Protein AF-A0A533Y7J3-F1 (afdb_monomer_lite)

Structure (mmCIF, N/CA/C/O backbone):
data_AF-A0A533Y7J3-F1
#
_entry.id   AF-A0A533Y7J3-F1
#
loop_
_atom_site.group_PDB
_atom_site.id
_atom_site.type_symbol
_atom_site.label_atom_id
_atom_site.label_alt_id
_atom_site.label_comp_id
_atom_site.label_asym_id
_atom_site.label_entity_id
_atom_site.label_seq_id
_atom_site.pdbx_PDB_ins_code
_atom_site.Cartn_x
_atom_site.Cartn_y
_atom_site.Cartn_z
_atom_site.occupancy
_atom_site.B_iso_or_equiv
_atom_site.auth_seq_id
_atom_site.auth_comp_id
_atom_site.auth_asym_id
_atom_site.auth_atom_id
_atom_site.pdbx_PDB_model_num
ATOM 1 N N . MET A 1 1 ? 2.892 -5.737 24.649 1.00 42.00 1 MET A N 1
ATOM 2 C C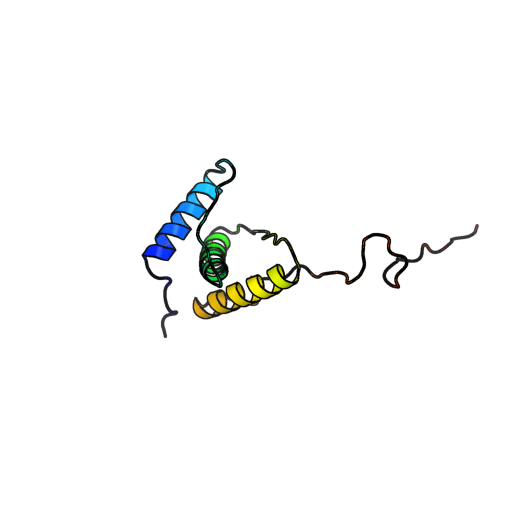A . MET A 1 1 ? 3.377 -4.385 24.286 1.00 42.00 1 MET A CA 1
ATOM 3 C C . MET A 1 1 ? 2.294 -3.701 23.466 1.00 42.00 1 MET A C 1
ATOM 5 O O . MET A 1 1 ? 1.602 -4.426 22.759 1.00 42.00 1 MET A O 1
ATOM 9 N N . PRO A 1 2 ? 2.121 -2.371 23.541 1.00 54.47 2 PRO A N 1
ATOM 10 C CA . PRO A 1 2 ? 1.387 -1.652 22.501 1.00 54.47 2 PRO A CA 1
ATOM 11 C C . PRO A 1 2 ? 2.139 -1.791 21.168 1.00 54.47 2 PRO A C 1
ATOM 13 O O . PRO A 1 2 ? 3.372 -1.824 21.167 1.00 54.47 2 PRO A O 1
ATOM 16 N N . ALA A 1 3 ? 1.420 -1.876 20.049 1.00 57.59 3 ALA A N 1
ATOM 17 C CA . ALA A 1 3 ? 2.054 -1.803 18.735 1.00 57.59 3 ALA A CA 1
ATOM 18 C C . ALA A 1 3 ? 2.671 -0.400 18.531 1.00 57.59 3 ALA A C 1
ATOM 20 O O . ALA A 1 3 ? 2.081 0.588 18.985 1.00 57.59 3 ALA A O 1
ATOM 21 N N . PRO A 1 4 ? 3.846 -0.276 17.887 1.00 61.59 4 PRO A N 1
ATOM 22 C CA . PRO A 1 4 ? 4.445 1.017 17.578 1.00 61.59 4 PRO A CA 1
ATOM 23 C C . PRO A 1 4 ? 3.532 1.821 16.645 1.00 61.59 4 PRO A C 1
ATOM 25 O O . PRO A 1 4 ? 3.390 1.525 15.459 1.00 61.59 4 PRO A O 1
ATOM 28 N N . ALA A 1 5 ? 2.906 2.858 17.202 1.00 67.31 5 ALA A N 1
ATOM 29 C CA . ALA A 1 5 ? 2.014 3.732 16.461 1.00 67.31 5 ALA A CA 1
ATOM 30 C C . ALA A 1 5 ? 2.760 4.485 15.348 1.00 67.31 5 ALA A C 1
ATOM 32 O O . ALA A 1 5 ? 3.881 4.968 15.530 1.00 67.31 5 ALA A O 1
ATOM 33 N N . ILE A 1 6 ? 2.092 4.634 14.203 1.00 71.56 6 ILE A N 1
ATOM 34 C CA . ILE A 1 6 ? 2.534 5.481 13.092 1.00 71.56 6 ILE A CA 1
ATOM 35 C C . ILE A 1 6 ? 2.772 6.911 13.624 1.00 71.56 6 I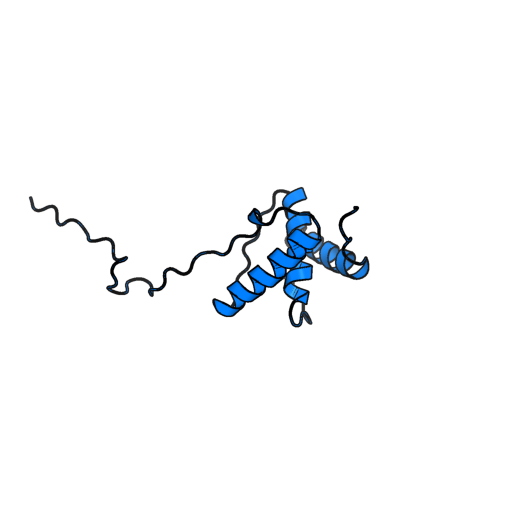LE A C 1
ATOM 37 O O . ILE A 1 6 ? 1.866 7.464 14.255 1.00 71.56 6 ILE A O 1
ATOM 41 N N . PRO A 1 7 ? 3.941 7.543 13.383 1.00 78.38 7 PRO A N 1
ATOM 42 C CA . PRO A 1 7 ? 4.205 8.896 13.869 1.00 78.38 7 PRO A CA 1
ATOM 43 C C . PRO A 1 7 ? 3.141 9.889 13.387 1.00 78.38 7 PRO A C 1
ATOM 45 O O . PRO A 1 7 ? 2.706 9.818 12.238 1.00 78.38 7 PRO A O 1
ATOM 48 N N . ALA A 1 8 ? 2.744 10.840 14.238 1.00 77.88 8 ALA A N 1
ATOM 49 C CA . ALA A 1 8 ? 1.563 11.685 14.012 1.00 77.88 8 ALA A CA 1
ATOM 50 C C . ALA A 1 8 ? 1.534 12.389 12.637 1.00 77.88 8 ALA A C 1
ATOM 52 O O . ALA A 1 8 ? 0.483 12.452 12.002 1.00 77.88 8 ALA A O 1
ATOM 53 N N . VAL A 1 9 ? 2.693 12.837 12.135 1.00 81.62 9 VAL A N 1
ATOM 54 C CA . VAL A 1 9 ? 2.844 13.430 10.792 1.00 81.62 9 VAL A CA 1
ATOM 55 C C . VAL A 1 9 ? 2.417 12.479 9.663 1.00 81.62 9 VAL A C 1
ATOM 57 O O . VAL A 1 9 ? 1.719 12.892 8.740 1.00 81.62 9 VAL A O 1
ATOM 60 N N . TRP A 1 10 ? 2.756 11.191 9.760 1.00 82.88 10 TRP A N 1
ATOM 61 C CA . TRP A 1 10 ? 2.346 10.174 8.791 1.00 82.88 10 TRP A CA 1
ATOM 62 C C . TRP A 1 10 ? 0.859 9.837 8.924 1.00 82.88 10 TRP A C 1
ATOM 64 O O . TRP A 1 10 ? 0.192 9.662 7.908 1.00 82.88 10 TRP A O 1
ATOM 74 N N . SER A 1 11 ? 0.304 9.825 10.144 1.00 83.25 11 SER A N 1
ATOM 75 C CA . SER A 1 11 ? -1.146 9.654 10.312 1.00 83.25 11 SER A CA 1
ATOM 76 C C . SER A 1 11 ? -1.936 10.819 9.706 1.00 83.25 11 SER A C 1
ATOM 78 O O . SER A 1 11 ? -3.013 10.578 9.172 1.00 83.25 11 SER A O 1
ATOM 80 N N . ALA A 1 12 ? -1.419 12.052 9.743 1.00 86.56 12 ALA A N 1
ATOM 81 C CA . ALA A 1 12 ? -2.062 13.201 9.102 1.00 86.56 12 ALA A CA 1
ATOM 82 C C . ALA A 1 12 ? -2.065 13.085 7.565 1.00 86.56 12 ALA A C 1
ATOM 84 O O . ALA A 1 12 ? -3.093 13.326 6.937 1.00 86.56 12 ALA A O 1
ATOM 85 N N . VAL A 1 13 ? -0.951 12.645 6.961 1.00 86.88 13 VAL A N 1
ATOM 86 C CA . VAL A 1 13 ? -0.873 12.358 5.512 1.00 86.88 13 VAL A CA 1
ATOM 87 C C . VAL A 1 13 ? -1.876 11.273 5.104 1.00 86.88 13 VAL A C 1
ATOM 89 O O . VAL A 1 13 ? -2.535 11.400 4.074 1.00 86.88 13 VAL A O 1
ATOM 92 N N . VAL A 1 14 ? -2.027 10.227 5.920 1.00 88.44 14 VAL A N 1
ATOM 93 C CA . VAL A 1 14 ? -2.972 9.130 5.659 1.00 88.44 14 VAL A CA 1
ATOM 94 C C . VAL A 1 14 ? -4.426 9.588 5.805 1.00 88.44 14 VAL A C 1
ATOM 96 O O . VAL A 1 14 ? -5.235 9.223 4.958 1.00 88.44 14 VAL A O 1
ATOM 99 N N . SER A 1 15 ? -4.764 10.427 6.793 1.00 88.25 15 SER A N 1
ATOM 100 C CA . SER A 1 15 ? -6.107 11.025 6.894 1.00 88.25 15 SER A CA 1
ATOM 101 C C . SER A 1 15 ? -6.466 11.839 5.650 1.00 88.25 15 SER A C 1
ATOM 103 O O . SER A 1 15 ? -7.489 11.572 5.034 1.00 88.25 15 SER A O 1
ATOM 105 N N . LEU A 1 16 ? -5.586 12.743 5.204 1.00 87.44 16 LEU A N 1
ATOM 106 C CA . LEU A 1 16 ? -5.824 13.550 3.998 1.00 87.44 16 LEU A CA 1
ATOM 107 C C . LEU A 1 16 ? -6.027 12.693 2.735 1.00 87.44 16 LEU A C 1
ATOM 109 O O . LEU A 1 16 ? -6.795 13.068 1.849 1.00 87.44 16 LEU A O 1
ATOM 113 N N . LEU A 1 17 ? -5.350 11.543 2.647 1.00 87.56 17 LEU A N 1
ATOM 114 C CA . LEU A 1 17 ? -5.524 10.594 1.549 1.00 87.56 17 LEU A CA 1
ATOM 115 C C . LEU A 1 17 ? -6.848 9.817 1.657 1.00 87.56 17 LEU A C 1
ATOM 117 O O . LEU A 1 17 ? -7.506 9.619 0.639 1.00 87.56 17 LEU A O 1
ATOM 121 N N . LEU A 1 18 ? -7.261 9.417 2.866 1.00 87.62 18 LEU A N 1
ATOM 122 C CA . LEU A 1 18 ? -8.565 8.790 3.121 1.00 87.62 18 LEU A CA 1
ATOM 123 C C . LEU A 1 18 ? -9.715 9.729 2.750 1.00 87.62 18 LEU A C 1
ATOM 125 O O . LEU A 1 18 ? -10.601 9.327 2.004 1.00 87.62 18 LEU A O 1
ATOM 129 N N . ASP A 1 19 ? -9.674 10.976 3.218 1.00 87.88 19 ASP A N 1
ATOM 130 C CA . ASP A 1 19 ? -10.733 11.960 2.984 1.00 87.88 19 ASP A CA 1
ATOM 131 C C . ASP A 1 19 ? -10.888 12.252 1.476 1.00 87.88 19 ASP A C 1
ATOM 133 O O . ASP A 1 19 ? -12.000 12.300 0.951 1.00 87.88 19 ASP A O 1
ATOM 137 N N . ALA A 1 20 ? -9.774 12.336 0.736 1.00 85.94 20 ALA A N 1
ATOM 138 C CA . ALA A 1 20 ? -9.785 12.500 -0.719 1.00 85.94 20 ALA A CA 1
ATOM 139 C C . ALA A 1 20 ? -10.368 11.288 -1.483 1.00 85.94 20 ALA A C 1
ATOM 141 O O . ALA A 1 20 ? -10.965 11.470 -2.551 1.00 85.94 20 ALA A O 1
ATOM 142 N N . ILE A 1 21 ? -10.210 10.070 -0.944 1.00 83.88 21 ILE A N 1
ATOM 143 C CA . ILE A 1 21 ? -10.788 8.827 -1.483 1.00 83.88 21 ILE A CA 1
ATOM 144 C C . ILE A 1 21 ? -12.294 8.750 -1.175 1.00 83.88 21 ILE A C 1
ATOM 146 O O . ILE A 1 21 ? -13.085 8.498 -2.086 1.00 83.88 21 ILE A O 1
ATOM 150 N N . GLU A 1 22 ? -12.697 9.008 0.072 1.00 81.62 22 GLU A N 1
ATOM 151 C CA . GLU A 1 22 ? -14.092 8.947 0.541 1.00 81.62 22 GLU A CA 1
ATOM 152 C C . GLU A 1 22 ? -14.974 10.014 -0.127 1.00 81.62 22 GLU A C 1
ATOM 154 O O . GLU A 1 22 ? -16.082 9.713 -0.576 1.00 81.62 22 GLU A O 1
ATOM 159 N N . GLU A 1 23 ? -14.460 11.237 -0.312 1.00 84.25 23 GLU A N 1
ATOM 160 C CA . GLU A 1 23 ? -15.125 12.286 -1.102 1.00 84.25 23 GLU A CA 1
ATOM 161 C C . GLU A 1 23 ? -15.189 11.976 -2.614 1.00 84.25 23 GLU A C 1
ATOM 163 O O . GLU A 1 23 ? -15.785 12.739 -3.379 1.00 84.25 23 GLU A O 1
ATOM 168 N N . ARG A 1 24 ? -14.561 10.883 -3.077 1.00 71.44 24 ARG A N 1
ATOM 169 C CA . ARG A 1 24 ? -14.427 10.501 -4.496 1.00 71.44 24 ARG A CA 1
ATOM 170 C C . ARG A 1 24 ? -13.934 11.652 -5.379 1.00 71.44 24 ARG A C 1
ATOM 172 O O . ARG A 1 24 ? -14.399 11.832 -6.510 1.00 71.44 24 ARG A O 1
ATOM 179 N N . ARG A 1 25 ? -12.987 12.450 -4.869 1.00 63.81 25 ARG A N 1
ATOM 180 C CA . ARG A 1 25 ? -12.377 13.530 -5.654 1.00 63.81 25 ARG A CA 1
ATOM 181 C C . ARG A 1 25 ? -11.616 12.955 -6.852 1.00 63.81 25 ARG A C 1
ATOM 183 O O . ARG A 1 25 ? -11.311 11.766 -6.935 1.00 63.81 25 ARG A O 1
ATOM 190 N N . ARG A 1 26 ? -11.303 13.833 -7.811 1.00 70.38 26 ARG A N 1
ATOM 191 C CA . ARG A 1 26 ? -10.455 13.501 -8.968 1.00 70.38 26 ARG A CA 1
ATOM 192 C C . ARG A 1 26 ? -9.125 12.887 -8.505 1.00 70.38 26 ARG A C 1
ATOM 194 O O . ARG A 1 26 ? -8.663 13.179 -7.404 1.00 70.38 26 ARG A O 1
ATOM 201 N N . SER A 1 27 ? -8.515 12.093 -9.388 1.00 78.00 27 SER A N 1
ATOM 202 C CA . SER A 1 27 ? -7.208 11.431 -9.232 1.00 78.00 27 SER A CA 1
ATOM 203 C C . SER A 1 27 ? -6.240 12.195 -8.318 1.00 78.00 27 SER A C 1
ATOM 205 O O . SER A 1 27 ? -5.643 13.194 -8.726 1.00 78.00 27 SER A O 1
ATOM 207 N N . THR A 1 28 ? -6.106 11.727 -7.078 1.00 85.25 28 THR A N 1
ATOM 208 C CA . THR A 1 28 ? -5.257 12.354 -6.059 1.00 85.25 28 THR A CA 1
ATOM 209 C C . THR A 1 28 ? -3.833 11.822 -6.182 1.00 85.25 28 THR A C 1
ATOM 211 O O . THR A 1 28 ? -3.622 10.612 -6.218 1.00 85.25 28 THR A O 1
ATOM 214 N N . ALA A 1 29 ? -2.854 12.725 -6.265 1.00 86.31 29 ALA A N 1
ATOM 215 C CA . ALA A 1 29 ? -1.446 12.387 -6.447 1.00 86.31 29 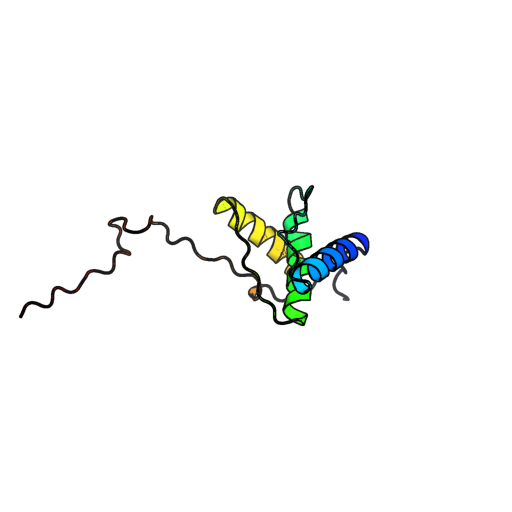ALA A CA 1
ATOM 216 C C . ALA A 1 29 ? -0.645 12.690 -5.174 1.00 86.31 29 ALA A C 1
ATOM 218 O O . ALA A 1 29 ? -0.564 13.840 -4.746 1.00 86.31 29 ALA A O 1
ATOM 219 N N . LEU A 1 30 ? -0.018 11.661 -4.598 1.00 88.19 30 LEU A N 1
ATOM 220 C CA . LEU A 1 30 ? 0.909 11.789 -3.474 1.00 88.19 30 LEU A CA 1
ATOM 221 C C . LEU A 1 30 ? 2.346 11.623 -3.985 1.00 88.19 30 LEU A C 1
ATOM 223 O O . LEU A 1 30 ? 2.728 10.557 -4.465 1.00 88.19 30 LEU A O 1
ATOM 227 N N . VAL A 1 31 ? 3.133 12.696 -3.907 1.00 89.81 31 VAL A N 1
ATOM 228 C CA . VAL A 1 31 ? 4.498 12.781 -4.457 1.00 89.81 31 VAL A CA 1
ATOM 229 C C . VAL A 1 31 ? 5.561 12.784 -3.352 1.00 89.81 31 VAL A C 1
ATOM 231 O O . VAL A 1 31 ? 5.263 13.042 -2.190 1.00 89.81 31 VAL A O 1
ATOM 234 N N . GLY A 1 32 ? 6.814 12.481 -3.707 1.00 89.19 32 GLY A N 1
ATOM 235 C CA . GLY A 1 32 ? 7.949 12.480 -2.769 1.00 89.19 32 GLY A CA 1
ATOM 236 C C . GLY A 1 32 ? 8.158 11.186 -1.962 1.00 89.19 32 GLY A C 1
ATOM 237 O O . GLY A 1 32 ? 9.044 11.142 -1.112 1.00 89.19 32 GLY A O 1
ATOM 238 N N . LEU A 1 33 ? 7.398 10.114 -2.222 1.00 89.88 33 LEU A N 1
ATOM 239 C CA . LEU A 1 33 ? 7.529 8.833 -1.506 1.00 89.88 33 LEU A CA 1
ATOM 240 C C . LEU A 1 33 ? 8.683 7.954 -2.035 1.00 89.88 33 LEU A C 1
ATOM 242 O O . LEU A 1 33 ? 8.496 7.004 -2.808 1.00 89.88 33 LEU A O 1
ATOM 246 N N . PHE A 1 34 ? 9.898 8.245 -1.574 1.00 88.75 34 PHE A N 1
ATOM 247 C CA . PHE A 1 34 ? 11.101 7.468 -1.886 1.00 88.75 34 PHE A CA 1
ATOM 248 C C . PHE A 1 34 ? 11.244 6.204 -1.022 1.00 88.75 34 PHE A C 1
ATOM 250 O O . PHE A 1 34 ? 10.837 6.168 0.138 1.00 88.75 34 PHE A O 1
ATOM 257 N N . GLY A 1 35 ? 11.814 5.143 -1.610 1.00 89.94 35 GLY A N 1
ATOM 258 C CA . GLY A 1 35 ? 12.011 3.848 -0.944 1.00 89.94 35 GLY A CA 1
ATOM 259 C C . GLY A 1 35 ? 10.742 3.292 -0.281 1.00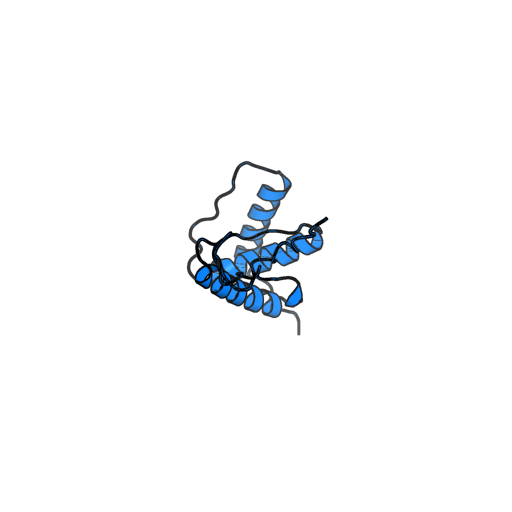 89.94 35 GLY A C 1
ATOM 260 O O . GLY A 1 35 ? 9.628 3.469 -0.793 1.00 89.94 35 GLY A O 1
ATOM 261 N N . SER A 1 36 ? 10.935 2.670 0.881 1.00 91.56 36 SER A N 1
ATOM 262 C CA . SER A 1 36 ? 9.912 2.006 1.696 1.00 91.56 36 SER A CA 1
ATOM 263 C C . SER A 1 36 ? 8.875 2.945 2.331 1.00 91.56 36 SER A C 1
ATOM 265 O O . SER A 1 36 ? 7.901 2.472 2.911 1.00 91.56 36 SER A O 1
ATOM 267 N N . ALA A 1 37 ? 9.001 4.273 2.177 1.00 91.62 37 ALA A N 1
ATOM 268 C CA . ALA A 1 37 ? 7.966 5.220 2.611 1.00 91.62 37 ALA A CA 1
ATOM 269 C C . ALA A 1 37 ? 6.605 4.951 1.935 1.00 91.62 37 ALA A C 1
ATOM 271 O O . ALA A 1 37 ? 5.559 5.195 2.531 1.00 91.62 37 ALA A O 1
ATOM 272 N N . LYS A 1 38 ? 6.613 4.378 0.719 1.00 92.50 38 LYS A N 1
ATOM 273 C CA . LYS A 1 38 ? 5.398 3.880 0.051 1.00 92.50 38 LYS A CA 1
ATOM 274 C C . LYS A 1 38 ? 4.723 2.765 0.850 1.00 92.50 38 LYS A C 1
ATOM 276 O O . LYS A 1 38 ? 3.519 2.838 1.067 1.00 92.50 38 LYS A O 1
ATOM 281 N N . GLY A 1 39 ? 5.490 1.785 1.330 1.00 92.25 39 GLY A N 1
ATOM 282 C CA . GLY A 1 39 ? 4.960 0.691 2.144 1.00 92.25 39 GLY A CA 1
ATOM 283 C C . GLY A 1 39 ? 4.406 1.162 3.486 1.00 92.25 39 GLY A C 1
ATOM 284 O O . GLY A 1 39 ? 3.340 0.711 3.893 1.00 92.25 39 GLY A O 1
ATOM 285 N N . LEU A 1 40 ? 5.067 2.130 4.133 1.00 91.12 40 LEU A N 1
ATOM 286 C CA . LEU A 1 40 ? 4.588 2.730 5.383 1.00 91.12 40 LEU A CA 1
ATOM 287 C C . LEU A 1 40 ? 3.221 3.408 5.204 1.00 91.12 40 LEU A C 1
ATOM 289 O O . LEU A 1 40 ? 2.307 3.159 5.991 1.00 91.12 40 LEU A O 1
ATOM 293 N N . VAL A 1 41 ? 3.079 4.238 4.162 1.00 91.75 41 VAL A N 1
ATOM 294 C CA . VAL A 1 41 ? 1.820 4.933 3.844 1.00 91.75 41 VAL A CA 1
ATOM 295 C C . VAL A 1 41 ? 0.728 3.944 3.440 1.00 91.75 41 VAL A C 1
ATOM 297 O O . VAL A 1 41 ? -0.389 4.058 3.935 1.00 91.75 41 VAL A O 1
ATOM 300 N N . LEU A 1 42 ? 1.031 2.958 2.590 1.00 91.81 42 LEU A N 1
ATOM 301 C CA . LEU A 1 42 ? 0.048 1.966 2.144 1.00 91.81 42 LEU A CA 1
ATOM 302 C C . LEU A 1 42 ? -0.397 1.026 3.270 1.00 91.81 42 LEU A C 1
ATOM 304 O O . LEU A 1 42 ? -1.585 0.753 3.365 1.00 91.81 42 LEU A O 1
ATOM 308 N N . SER A 1 43 ? 0.501 0.596 4.160 1.00 91.44 43 SER A N 1
ATOM 309 C CA . SER A 1 43 ? 0.147 -0.173 5.363 1.00 91.44 43 SER A CA 1
ATOM 310 C C . SER A 1 43 ? -0.789 0.617 6.280 1.00 91.44 43 SER A C 1
ATOM 312 O O . SER A 1 43 ? -1.825 0.117 6.713 1.00 91.44 43 SER A O 1
ATOM 314 N N . ALA A 1 44 ? -0.453 1.885 6.534 1.00 90.19 44 ALA A N 1
ATOM 315 C CA . ALA A 1 44 ? -1.271 2.766 7.357 1.00 90.19 44 ALA A CA 1
ATOM 316 C C . ALA A 1 44 ? -2.640 3.065 6.718 1.00 90.19 44 ALA A C 1
ATOM 318 O O . ALA A 1 44 ? -3.636 3.194 7.427 1.00 90.19 44 ALA A O 1
ATOM 319 N N . LEU A 1 45 ? -2.700 3.160 5.386 1.00 89.81 45 LEU A N 1
ATOM 320 C CA . LEU A 1 45 ? -3.938 3.310 4.625 1.00 89.81 45 LEU A CA 1
ATOM 321 C C . LEU A 1 45 ? -4.780 2.022 4.658 1.00 89.81 45 LEU A C 1
ATOM 323 O O . LEU A 1 45 ? -5.986 2.102 4.870 1.00 89.81 45 LEU A O 1
ATOM 327 N N . ALA A 1 46 ? -4.154 0.851 4.498 1.00 88.81 46 ALA A N 1
ATOM 328 C CA . ALA A 1 46 ? -4.817 -0.451 4.472 1.00 88.81 46 ALA A CA 1
ATOM 329 C C . ALA A 1 46 ? -5.596 -0.722 5.765 1.00 88.81 46 ALA A C 1
ATOM 331 O O . ALA A 1 46 ? -6.802 -0.945 5.695 1.00 88.81 46 ALA A O 1
ATOM 332 N N . GLY A 1 47 ? -4.968 -0.581 6.939 1.00 85.75 47 GLY A N 1
ATOM 333 C CA . GLY A 1 47 ? -5.662 -0.752 8.224 1.00 85.75 47 GLY A CA 1
ATOM 334 C C . GLY A 1 47 ? -6.869 0.187 8.386 1.00 85.75 47 GLY A C 1
ATOM 335 O O . GLY A 1 47 ? -7.954 -0.237 8.778 1.00 85.75 47 GLY A O 1
ATOM 336 N N . ARG A 1 48 ? -6.726 1.456 7.976 1.00 86.44 48 ARG A N 1
ATOM 337 C CA . ARG A 1 48 ? -7.803 2.465 8.027 1.00 86.44 48 ARG A CA 1
ATOM 338 C C . ARG A 1 48 ? -8.923 2.254 7.006 1.00 86.44 48 ARG A C 1
ATOM 340 O O . ARG A 1 48 ? -10.004 2.821 7.169 1.00 86.44 48 ARG A O 1
ATOM 347 N N . LEU A 1 49 ? -8.670 1.492 5.945 1.00 85.44 49 LEU A N 1
ATOM 348 C CA . LEU A 1 49 ? -9.676 1.089 4.965 1.00 85.44 49 LEU A CA 1
ATOM 349 C C . LEU A 1 49 ? -10.315 -0.257 5.335 1.00 85.44 49 LEU A C 1
ATOM 351 O O . LEU A 1 49 ? -11.507 -0.430 5.087 1.00 85.44 49 LEU A O 1
ATOM 355 N N . ALA A 1 50 ? -9.597 -1.145 6.029 1.00 83.44 50 ALA A N 1
ATOM 356 C CA . ALA A 1 50 ? -10.149 -2.349 6.646 1.00 83.44 50 ALA A CA 1
ATOM 357 C C . ALA A 1 50 ? -11.207 -2.001 7.713 1.00 83.44 50 ALA A C 1
ATOM 359 O O . ALA A 1 50 ? -12.315 -2.537 7.654 1.00 83.44 50 ALA A O 1
ATOM 360 N N . ASP A 1 51 ? -10.935 -1.007 8.576 1.00 83.25 51 ASP A N 1
ATOM 361 C CA . ASP A 1 51 ? -11.914 -0.395 9.501 1.00 83.25 51 ASP A CA 1
ATOM 362 C C . ASP A 1 51 ? -13.234 -0.007 8.791 1.00 83.25 51 ASP A C 1
ATOM 364 O O . ASP A 1 51 ? -14.327 -0.113 9.352 1.00 83.25 51 ASP A O 1
ATOM 368 N N . ARG A 1 52 ? -13.129 0.443 7.533 1.00 83.00 52 ARG A N 1
ATOM 369 C CA . ARG A 1 52 ? -14.230 0.935 6.686 1.00 83.00 52 ARG A CA 1
ATOM 370 C C . ARG A 1 52 ? -14.786 -0.124 5.718 1.00 83.00 52 ARG A C 1
ATOM 372 O O . ARG A 1 52 ? -15.744 0.161 5.006 1.00 83.00 52 ARG A O 1
ATOM 379 N N . LYS A 1 53 ? -14.226 -1.342 5.711 1.00 84.06 53 LYS A N 1
ATOM 380 C CA . LYS A 1 53 ? -14.527 -2.453 4.779 1.00 84.06 53 LYS A CA 1
ATOM 381 C C . LYS A 1 53 ? -14.285 -2.128 3.293 1.00 84.06 53 LYS A C 1
ATOM 383 O O . LYS A 1 53 ? -14.958 -2.672 2.419 1.00 84.06 53 LYS A O 1
ATOM 388 N N . THR A 1 54 ? -13.308 -1.272 3.007 1.00 85.06 54 THR A N 1
ATOM 389 C CA . THR A 1 54 ? -12.919 -0.863 1.650 1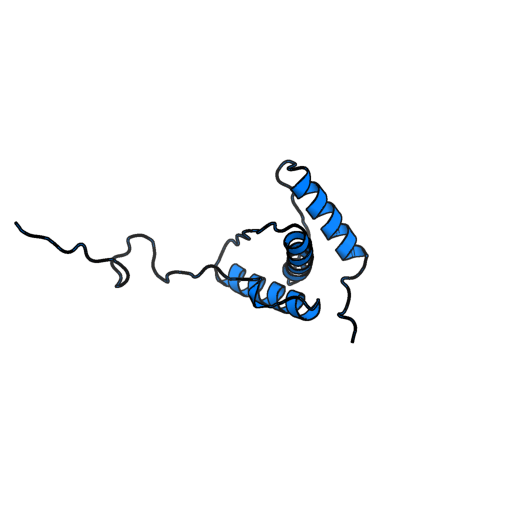.00 85.06 54 THR A CA 1
ATOM 390 C C . THR A 1 54 ? -11.661 -1.608 1.204 1.00 85.06 54 THR A C 1
ATOM 392 O O . THR A 1 54 ? -10.595 -1.441 1.790 1.00 85.06 54 THR A O 1
ATOM 395 N N . SER A 1 55 ? -11.757 -2.403 0.137 1.00 85.19 55 SER A N 1
ATOM 396 C CA . SER A 1 55 ? -10.596 -3.044 -0.502 1.00 85.19 55 SER A CA 1
ATOM 397 C C . SER A 1 55 ? -9.911 -2.105 -1.502 1.00 85.19 55 SER A C 1
ATOM 399 O O . SER A 1 55 ? -10.573 -1.295 -2.151 1.00 85.19 55 SER A O 1
ATOM 401 N N . VAL A 1 56 ? -8.593 -2.247 -1.677 1.00 87.44 56 VAL A N 1
ATOM 402 C CA . VAL A 1 56 ? -7.787 -1.462 -2.631 1.00 87.44 56 VAL A CA 1
ATOM 403 C C . VAL A 1 56 ? -6.974 -2.394 -3.522 1.00 87.44 56 VAL A C 1
ATOM 405 O O . VAL A 1 56 ? -6.349 -3.328 -3.031 1.00 87.44 56 VAL A O 1
ATOM 408 N N . LEU A 1 57 ? -6.936 -2.098 -4.823 1.00 90.56 57 LEU A N 1
ATOM 409 C CA . LEU A 1 57 ? -5.960 -2.663 -5.752 1.00 90.56 57 LEU A CA 1
ATOM 410 C C . LEU A 1 57 ? -4.808 -1.667 -5.927 1.00 90.56 57 LEU A C 1
ATOM 412 O O . LEU A 1 57 ? -5.033 -0.527 -6.335 1.00 90.56 57 LEU A O 1
ATOM 416 N N . VAL A 1 58 ? -3.582 -2.098 -5.638 1.00 91.56 58 VAL A N 1
ATOM 417 C CA . VAL A 1 58 ? -2.359 -1.329 -5.909 1.00 91.56 58 VAL A CA 1
ATOM 418 C C . VAL A 1 58 ? -1.727 -1.875 -7.185 1.00 91.56 58 VAL A C 1
ATOM 420 O O . VAL A 1 58 ? -1.509 -3.077 -7.295 1.00 91.56 58 VAL A O 1
ATOM 423 N N . VAL A 1 59 ? -1.436 -0.995 -8.145 1.00 92.00 59 VAL A N 1
ATOM 424 C CA . VAL A 1 59 ? -0.800 -1.351 -9.422 1.00 92.00 59 VAL A CA 1
ATOM 425 C C . VAL A 1 59 ? 0.607 -0.757 -9.466 1.00 92.00 59 VAL A C 1
ATOM 427 O O . VAL A 1 59 ? 0.796 0.427 -9.181 1.00 92.00 59 VAL A O 1
ATOM 430 N N . THR A 1 60 ? 1.589 -1.574 -9.835 1.00 91.50 60 THR A N 1
ATOM 431 C CA . THR A 1 60 ? 2.997 -1.197 -10.034 1.00 91.50 60 THR A CA 1
ATOM 432 C C . THR A 1 60 ? 3.398 -1.397 -11.502 1.00 91.50 60 THR A C 1
ATOM 434 O O . THR A 1 60 ? 2.708 -2.112 -12.226 1.00 91.50 60 THR A O 1
ATOM 437 N N . PRO A 1 61 ? 4.478 -0.753 -11.988 1.00 91.38 61 PRO A N 1
ATOM 438 C CA . PRO A 1 61 ? 4.860 -0.830 -13.401 1.00 91.38 61 PRO A CA 1
ATOM 439 C C . PRO A 1 61 ? 5.636 -2.102 -13.787 1.00 91.38 61 PRO A C 1
ATOM 441 O O . PRO A 1 61 ? 5.762 -2.370 -14.977 1.00 91.38 61 PRO A O 1
ATOM 444 N N . THR A 1 62 ? 6.173 -2.849 -12.815 1.00 89.94 62 THR A N 1
ATOM 445 C CA . THR A 1 62 ? 6.845 -4.147 -13.006 1.00 89.94 62 THR A CA 1
ATOM 446 C C . THR A 1 62 ? 6.574 -5.061 -11.808 1.00 89.94 62 THR A C 1
ATOM 448 O O . THR A 1 62 ? 6.143 -4.587 -10.745 1.00 89.94 62 THR A O 1
ATOM 451 N N . ASP A 1 63 ? 6.851 -6.353 -11.964 1.00 88.56 63 ASP A N 1
ATOM 452 C CA . ASP A 1 63 ? 6.612 -7.373 -10.941 1.00 88.56 63 ASP A CA 1
ATOM 453 C C . ASP A 1 63 ? 7.631 -7.295 -9.795 1.00 88.56 63 ASP A C 1
ATOM 455 O O . ASP A 1 63 ? 7.252 -7.400 -8.632 1.00 88.56 63 ASP A O 1
ATOM 459 N N . GLU A 1 64 ? 8.895 -6.944 -10.057 1.00 90.44 64 GLU A N 1
ATOM 460 C CA . GLU A 1 64 ? 9.887 -6.711 -8.991 1.00 90.44 64 GLU A CA 1
ATOM 461 C C . GLU A 1 64 ? 9.538 -5.460 -8.166 1.00 90.44 64 GLU A C 1
ATOM 463 O O . GLU A 1 64 ? 9.839 -5.370 -6.971 1.00 90.44 64 GLU A O 1
ATOM 468 N N . ALA A 1 65 ? 8.869 -4.480 -8.787 1.00 91.12 65 ALA A N 1
ATOM 469 C CA . ALA A 1 65 ? 8.288 -3.348 -8.075 1.00 91.12 65 ALA A CA 1
ATOM 470 C C . ALA A 1 65 ? 7.047 -3.757 -7.257 1.00 91.12 65 ALA A C 1
ATOM 472 O O . ALA A 1 65 ? 6.824 -3.168 -6.198 1.00 91.12 65 ALA A O 1
ATOM 473 N N . ALA A 1 66 ? 6.281 -4.761 -7.704 1.00 91.94 66 ALA A N 1
ATOM 474 C CA . ALA A 1 66 ? 5.162 -5.340 -6.959 1.00 91.94 66 ALA A CA 1
ATOM 475 C C . ALA A 1 66 ? 5.659 -6.110 -5.726 1.00 91.94 66 ALA A C 1
ATOM 477 O O . ALA A 1 66 ? 5.259 -5.789 -4.608 1.00 91.94 66 ALA A O 1
ATOM 478 N N . GLU A 1 67 ? 6.585 -7.056 -5.908 1.00 91.81 67 GLU A N 1
ATOM 479 C CA . GLU A 1 67 ? 7.191 -7.858 -4.837 1.00 91.81 67 GLU A CA 1
ATOM 480 C C . GLU A 1 67 ? 7.860 -6.981 -3.778 1.00 91.81 67 GLU A C 1
ATOM 482 O O . GLU A 1 67 ? 7.630 -7.148 -2.579 1.00 91.81 67 GLU A O 1
ATOM 487 N N . ARG A 1 68 ? 8.663 -5.996 -4.204 1.00 93.19 68 ARG A N 1
ATOM 488 C CA . ARG A 1 68 ? 9.337 -5.087 -3.272 1.00 93.19 68 ARG A CA 1
ATOM 489 C C . ARG A 1 68 ? 8.343 -4.244 -2.479 1.00 93.19 68 ARG A C 1
ATOM 491 O O . ARG A 1 68 ? 8.539 -4.044 -1.281 1.00 93.19 68 ARG A O 1
ATOM 498 N N . LEU A 1 69 ? 7.285 -3.757 -3.129 1.00 93.81 69 LEU A N 1
ATOM 499 C CA . LEU A 1 69 ? 6.250 -2.977 -2.459 1.00 93.81 69 LEU A CA 1
ATOM 500 C C . LEU A 1 69 ? 5.424 -3.846 -1.504 1.00 93.81 69 LEU A C 1
ATOM 502 O O . LEU A 1 69 ? 5.113 -3.397 -0.405 1.00 93.81 69 LEU A O 1
ATOM 506 N N . HIS A 1 70 ? 5.122 -5.089 -1.885 1.00 93.00 70 HIS A N 1
ATOM 507 C CA . HIS A 1 70 ? 4.463 -6.081 -1.034 1.00 93.00 70 HIS A CA 1
ATOM 508 C C . HIS A 1 70 ? 5.293 -6.381 0.217 1.00 93.00 70 HIS A C 1
ATOM 510 O O . HIS A 1 70 ? 4.768 -6.287 1.324 1.00 93.00 70 HIS A O 1
ATOM 516 N N . ALA A 1 71 ? 6.599 -6.621 0.066 1.00 93.12 71 ALA A N 1
ATOM 517 C CA . ALA A 1 71 ? 7.514 -6.840 1.183 1.00 93.12 71 ALA A CA 1
ATOM 518 C C . ALA A 1 71 ? 7.606 -5.620 2.122 1.00 93.12 71 ALA A C 1
ATOM 520 O O . ALA A 1 71 ? 7.520 -5.785 3.343 1.00 93.12 71 ALA A O 1
ATOM 521 N N . ASP A 1 72 ? 7.721 -4.402 1.572 1.00 94.38 72 ASP A N 1
ATOM 522 C CA . ASP A 1 72 ? 7.692 -3.157 2.352 1.00 94.38 72 ASP A CA 1
ATOM 523 C C . ASP A 1 72 ? 6.359 -3.023 3.126 1.00 94.38 72 ASP A C 1
ATOM 525 O O . ASP A 1 72 ? 6.369 -2.775 4.333 1.00 94.38 72 ASP A O 1
ATOM 529 N N . VAL A 1 73 ? 5.203 -3.212 2.469 1.00 93.31 73 VAL A N 1
ATOM 530 C CA . VAL A 1 73 ? 3.878 -3.122 3.116 1.00 93.31 73 VAL A CA 1
ATOM 531 C C . VAL A 1 73 ? 3.719 -4.192 4.194 1.00 93.31 73 VAL A C 1
ATOM 533 O O . VAL A 1 73 ? 3.383 -3.852 5.323 1.00 93.31 73 VAL A O 1
ATOM 536 N N . ALA A 1 74 ? 3.992 -5.464 3.895 1.00 91.94 74 ALA A N 1
ATOM 537 C CA . ALA A 1 74 ? 3.821 -6.575 4.831 1.00 91.94 74 ALA A CA 1
ATOM 538 C C . ALA A 1 74 ? 4.725 -6.448 6.071 1.00 91.94 74 ALA A C 1
ATOM 540 O O . ALA A 1 74 ? 4.329 -6.852 7.169 1.00 91.94 74 ALA A O 1
ATOM 541 N N . PHE A 1 75 ? 5.913 -5.847 5.931 1.00 91.75 75 PHE A N 1
ATOM 542 C CA . PHE A 1 75 ? 6.752 -5.466 7.068 1.00 91.75 75 PHE A CA 1
ATOM 543 C C . PHE A 1 75 ? 6.055 -4.430 7.963 1.00 91.75 75 PHE A C 1
ATOM 545 O O . PHE A 1 75 ? 5.920 -4.655 9.169 1.00 91.75 75 PHE A O 1
ATOM 552 N N . PHE A 1 76 ? 5.564 -3.324 7.392 1.00 90.81 76 PHE A N 1
ATOM 553 C CA . PHE A 1 76 ? 4.879 -2.285 8.169 1.00 90.81 76 PHE A CA 1
ATOM 554 C C . PHE A 1 76 ? 3.524 -2.743 8.730 1.00 90.81 76 PHE A C 1
ATOM 556 O O . PHE A 1 76 ? 3.180 -2.325 9.833 1.00 90.81 76 PHE A O 1
ATOM 563 N N . HIS A 1 77 ? 2.805 -3.645 8.054 1.00 89.25 77 HIS A N 1
ATOM 564 C CA . HIS A 1 77 ? 1.507 -4.164 8.504 1.00 89.25 77 HIS A CA 1
ATOM 565 C C . HIS A 1 77 ? 1.678 -4.988 9.787 1.00 89.25 77 HIS A C 1
ATOM 567 O O . HIS A 1 77 ? 1.042 -4.710 10.804 1.00 89.25 77 HIS A O 1
ATOM 573 N N . ARG A 1 78 ? 2.658 -5.907 9.784 1.00 89.38 78 ARG A N 1
ATOM 574 C CA . ARG A 1 78 ? 3.081 -6.663 10.975 1.00 89.38 78 ARG A CA 1
ATOM 575 C C . ARG A 1 78 ? 3.599 -5.745 12.084 1.00 89.38 78 ARG A C 1
ATOM 577 O O . ARG A 1 78 ? 3.267 -5.955 13.246 1.00 89.38 78 ARG A O 1
ATOM 584 N N . LEU A 1 79 ? 4.388 -4.722 11.738 1.00 89.00 79 LEU A N 1
ATOM 585 C CA . LEU A 1 79 ? 4.916 -3.752 12.704 1.00 89.00 79 LEU A CA 1
ATOM 586 C C . LEU A 1 79 ? 3.791 -2.950 13.384 1.00 89.00 79 LEU A C 1
ATOM 588 O O . LEU A 1 79 ? 3.869 -2.687 14.578 1.00 89.00 79 LEU A O 1
ATOM 592 N N . GLN A 1 80 ? 2.735 -2.606 12.645 1.00 85.94 80 GLN A N 1
ATOM 593 C CA . GLN A 1 80 ? 1.546 -1.905 13.145 1.00 85.94 80 GLN A CA 1
ATOM 594 C C . GLN A 1 80 ? 0.573 -2.828 13.908 1.00 85.94 80 GLN A C 1
ATOM 596 O O . GLN A 1 80 ? -0.347 -2.334 14.556 1.00 85.94 80 GLN A O 1
ATOM 601 N N . GLY A 1 81 ? 0.804 -4.148 13.898 1.00 85.62 81 GLY A N 1
ATOM 602 C CA . GLY A 1 81 ? 0.005 -5.147 14.616 1.00 85.62 81 GLY A CA 1
ATOM 603 C C . GLY A 1 81 ? -1.182 -5.720 13.832 1.00 85.62 81 GLY A C 1
ATOM 604 O O . GLY A 1 81 ? -1.999 -6.422 14.423 1.00 85.62 81 GLY A O 1
ATOM 605 N N . PHE A 1 82 ? -1.282 -5.439 12.531 1.00 83.44 82 PHE A N 1
ATOM 606 C CA . PHE A 1 82 ? -2.307 -5.999 11.645 1.00 83.44 82 PHE A CA 1
ATOM 607 C C . PHE A 1 82 ? -1.907 -7.391 11.114 1.00 83.44 82 PHE A C 1
ATOM 609 O O . PHE A 1 82 ? -0.734 -7.781 11.169 1.00 83.44 82 PHE A O 1
ATOM 616 N N . ALA A 1 83 ? -2.871 -8.154 10.587 1.00 78.81 83 ALA A N 1
ATOM 617 C CA . ALA A 1 83 ? -2.605 -9.488 10.051 1.00 78.81 83 ALA A CA 1
ATOM 618 C C . ALA A 1 83 ? -1.828 -9.399 8.720 1.00 78.81 83 ALA A C 1
ATOM 620 O O . ALA A 1 83 ? -2.079 -8.509 7.909 1.00 78.81 83 ALA A O 1
ATOM 621 N N . PRO A 1 84 ? -0.856 -10.288 8.454 1.00 70.94 84 PRO A N 1
ATOM 622 C CA . PRO A 1 84 ? -0.101 -10.237 7.203 1.00 70.94 84 PRO A CA 1
ATOM 623 C C . PRO A 1 84 ? -0.930 -10.670 5.986 1.00 70.94 84 PRO A C 1
ATOM 625 O O . PRO A 1 84 ? -0.624 -10.256 4.872 1.00 70.94 84 PRO A O 1
ATOM 628 N N . ASP A 1 85 ? -1.965 -11.480 6.205 1.00 74.56 85 ASP A N 1
ATOM 629 C CA . ASP A 1 85 ? -2.748 -12.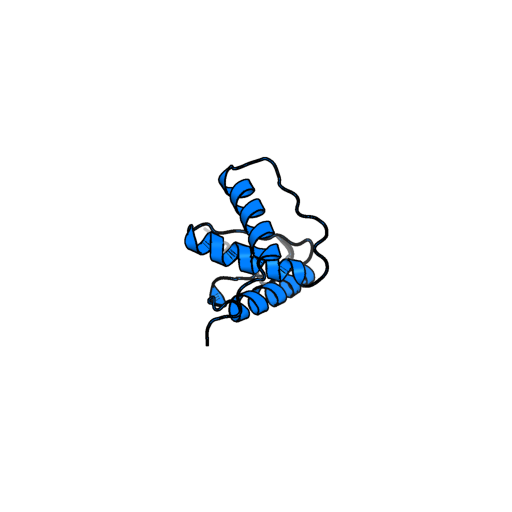134 5.150 1.00 74.56 85 ASP A CA 1
ATOM 630 C C . ASP A 1 85 ? -3.777 -11.193 4.489 1.00 74.56 85 ASP A C 1
ATOM 632 O O . ASP A 1 85 ? -4.311 -11.506 3.428 1.00 74.56 85 ASP A O 1
ATOM 636 N N . ASP A 1 86 ? -3.993 -10.004 5.068 1.00 81.06 86 ASP A N 1
ATOM 637 C CA . ASP A 1 86 ? -4.789 -8.915 4.479 1.00 81.06 86 ASP A CA 1
ATOM 638 C C . ASP A 1 86 ? -4.119 -8.299 3.230 1.00 81.06 86 ASP A C 1
ATOM 640 O O . ASP A 1 86 ? -4.760 -7.584 2.457 1.00 81.06 86 ASP A O 1
ATOM 644 N N . VAL A 1 87 ? -2.815 -8.543 3.032 1.00 85.31 87 VAL A N 1
ATOM 645 C CA . VAL A 1 87 ? -1.995 -7.939 1.972 1.00 85.31 87 VAL A CA 1
ATOM 646 C C . VAL A 1 87 ? -1.532 -9.027 1.005 1.00 85.31 87 VAL A C 1
ATOM 648 O O . VAL A 1 87 ? -0.521 -9.697 1.219 1.00 85.31 87 VAL A O 1
ATOM 651 N N . LEU A 1 88 ? -2.269 -9.193 -0.093 1.00 88.50 88 LEU A N 1
ATOM 652 C CA . LEU A 1 88 ? -2.012 -10.218 -1.106 1.00 88.50 88 LEU A CA 1
ATOM 653 C C . LEU A 1 88 ? -1.309 -9.635 -2.341 1.00 88.50 88 LEU A C 1
ATOM 655 O O . LEU A 1 88 ? -1.672 -8.563 -2.825 1.00 88.50 88 LEU A O 1
ATOM 659 N N . LEU A 1 89 ? -0.335 -10.373 -2.878 1.00 87.81 89 LEU A N 1
ATOM 660 C CA . LEU A 1 89 ? 0.190 -10.152 -4.226 1.00 87.81 89 LEU A CA 1
ATOM 661 C C . LEU A 1 89 ? -0.741 -10.855 -5.230 1.00 87.81 89 LEU A C 1
ATOM 663 O O . LEU A 1 89 ? -1.136 -11.999 -5.000 1.00 87.81 89 LEU A O 1
ATOM 667 N N . PHE A 1 90 ? -1.083 -10.205 -6.345 1.00 84.44 90 PHE A N 1
ATOM 668 C CA . PHE A 1 90 ? -1.713 -10.912 -7.463 1.00 84.44 90 PHE A CA 1
ATOM 669 C C . PHE A 1 90 ? -0.635 -11.732 -8.196 1.00 84.44 90 PHE A C 1
ATOM 671 O O . PHE A 1 90 ? 0.439 -11.187 -8.448 1.00 84.44 90 PHE A O 1
ATOM 678 N N . PRO A 1 91 ? -0.864 -13.018 -8.515 1.00 73.88 91 PRO A N 1
ATOM 679 C CA . PRO A 1 91 ? 0.173 -13.858 -9.102 1.00 73.88 91 PRO A CA 1
ATOM 680 C C . PRO A 1 91 ? 0.442 -13.485 -10.564 1.00 73.88 91 PRO A C 1
ATOM 682 O O . PRO A 1 91 ? -0.494 -13.414 -11.364 1.00 73.88 91 PRO A O 1
ATOM 685 N N . ASP A 1 92 ? 1.720 -13.358 -10.929 1.00 70.81 92 ASP A N 1
ATOM 686 C CA . ASP A 1 92 ? 2.130 -13.541 -12.322 1.00 70.81 92 ASP A CA 1
ATOM 687 C C . ASP A 1 92 ? 1.807 -14.982 -12.765 1.00 70.81 92 ASP A C 1
ATOM 689 O O . ASP A 1 92 ? 1.841 -15.935 -11.980 1.00 70.81 92 ASP A O 1
ATOM 693 N N . TRP A 1 93 ? 1.447 -15.136 -14.036 1.00 70.00 93 TRP A N 1
ATOM 694 C CA . TRP A 1 93 ? 1.160 -16.425 -14.660 1.00 70.00 93 TRP A CA 1
ATOM 695 C C . TRP A 1 93 ? 2.400 -17.026 -15.344 1.00 70.00 93 TRP A C 1
ATOM 697 O O . TRP A 1 93 ? 2.336 -18.160 -15.817 1.00 70.00 93 TRP A O 1
ATOM 707 N N . GLY A 1 94 ? 3.521 -16.297 -15.419 1.00 67.50 94 GLY A N 1
ATOM 708 C CA . GLY A 1 94 ? 4.793 -16.757 -15.989 1.00 67.50 94 GLY A CA 1
ATOM 709 C C . GLY A 1 94 ? 4.769 -16.942 -17.509 1.00 67.50 94 GLY A C 1
ATOM 710 O O . GLY A 1 94 ? 5.711 -17.476 -18.096 1.00 67.50 94 GLY A O 1
ATOM 711 N N . MET A 1 95 ? 3.676 -16.544 -18.165 1.00 71.44 95 MET A N 1
ATOM 712 C CA . MET A 1 95 ? 3.470 -16.672 -19.603 1.00 71.44 95 MET A CA 1
ATOM 713 C C . MET A 1 95 ? 2.549 -15.567 -20.121 1.00 71.44 95 MET A C 1
ATOM 715 O O . MET A 1 95 ? 1.508 -15.277 -19.533 1.00 71.44 95 MET A O 1
ATOM 719 N N . LEU A 1 96 ? 2.919 -14.972 -21.258 1.00 73.44 96 LEU A N 1
ATOM 720 C CA . LEU A 1 96 ? 2.111 -13.941 -21.911 1.00 73.44 96 LEU A CA 1
ATOM 721 C C . LEU A 1 96 ? 0.722 -14.489 -22.298 1.00 73.44 96 LEU A C 1
ATOM 723 O O . LEU A 1 96 ? 0.614 -15.662 -22.678 1.00 73.44 96 LEU A O 1
ATOM 727 N N . PRO A 1 97 ? -0.336 -13.653 -22.284 1.00 70.94 97 PRO A N 1
ATOM 728 C CA . PRO A 1 97 ? -1.652 -14.042 -22.776 1.00 70.94 97 PRO A CA 1
ATOM 729 C C . PRO A 1 97 ? -1.573 -14.661 -24.176 1.00 70.94 97 PRO A C 1
ATOM 731 O O . PRO A 1 97 ? -0.961 -14.099 -25.083 1.00 70.94 97 PRO A O 1
ATOM 734 N N . TYR A 1 98 ? -2.207 -15.823 -24.344 1.00 69.94 98 TYR A N 1
ATOM 735 C CA . TYR A 1 98 ? -2.229 -16.610 -25.587 1.00 69.94 98 TYR A CA 1
ATOM 736 C C . TYR A 1 98 ? -0.870 -17.156 -26.070 1.00 69.94 98 TYR A C 1
ATOM 738 O O . TYR A 1 98 ? -0.795 -17.694 -27.174 1.00 69.94 98 TYR A O 1
ATOM 746 N N . ALA A 1 99 ? 0.190 -17.102 -25.255 1.00 65.94 99 ALA A N 1
ATOM 747 C CA . ALA A 1 99 ? 1.400 -17.872 -25.526 1.00 65.94 99 ALA A CA 1
ATOM 748 C C . ALA A 1 99 ? 1.095 -19.381 -25.497 1.00 65.94 99 ALA A C 1
ATOM 750 O O . ALA A 1 99 ? 0.417 -19.870 -24.591 1.00 65.94 99 ALA A O 1
ATOM 751 N N . SER A 1 100 ? 1.647 -20.135 -26.452 1.00 61.78 100 SER A N 1
ATOM 752 C CA . SER A 1 100 ? 1.473 -21.594 -26.591 1.00 61.78 100 SER A CA 1
ATOM 753 C C . SER A 1 100 ? 2.257 -22.415 -25.547 1.00 61.78 100 SER A C 1
ATOM 755 O O . SER A 1 100 ? 2.907 -23.404 -25.881 1.00 61.78 100 SER A O 1
ATOM 757 N N . GLY A 1 101 ? 2.233 -21.979 -24.286 1.00 60.78 101 GLY A N 1
ATOM 758 C CA . GLY A 1 101 ? 2.790 -22.683 -23.132 1.00 60.78 101 GLY A CA 1
ATOM 759 C C . GLY A 1 101 ? 1.798 -23.675 -22.503 1.00 60.78 101 GLY A C 1
ATOM 760 O O . GLY A 1 101 ? 0.620 -23.696 -22.866 1.00 60.78 101 GLY A O 1
ATOM 761 N N . PRO A 1 102 ? 2.235 -24.487 -21.522 1.00 55.31 102 PRO A N 1
ATOM 762 C CA . PRO A 1 102 ? 1.432 -25.573 -20.948 1.00 55.31 102 PRO A CA 1
ATOM 763 C C . PRO A 1 102 ? 0.178 -25.125 -20.170 1.00 55.31 102 PRO A C 1
ATOM 765 O O . PRO A 1 102 ? -0.674 -25.961 -19.883 1.00 55.31 102 PRO A O 1
ATOM 768 N N . GLY A 1 103 ? 0.025 -23.829 -19.866 1.00 54.16 103 GLY A N 1
ATOM 769 C CA . GLY A 1 103 ? -1.219 -23.255 -19.333 1.00 54.16 103 GLY A CA 1
ATOM 770 C C . GLY A 1 103 ? -2.345 -23.092 -20.367 1.00 54.16 103 GLY A C 1
ATOM 771 O O . GLY A 1 103 ? -3.480 -22.793 -19.994 1.00 54.16 103 GLY A O 1
ATOM 772 N N . ALA A 1 104 ? -2.074 -23.294 -21.662 1.00 53.59 104 ALA A N 1
ATOM 773 C CA . ALA A 1 104 ? -3.085 -23.223 -22.713 1.00 53.59 104 ALA A CA 1
ATOM 774 C C . ALA A 1 104 ? -4.100 -24.375 -22.577 1.00 53.59 104 ALA A C 1
ATOM 776 O O . ALA A 1 104 ? -3.842 -25.510 -22.982 1.00 53.59 104 ALA A O 1
ATOM 777 N N . CYS A 1 105 ? -5.269 -24.074 -22.002 1.00 47.62 105 CYS A N 1
ATOM 778 C CA . CYS A 1 105 ? -6.347 -25.039 -21.786 1.00 47.62 105 CYS A CA 1
ATOM 779 C C . CYS A 1 105 ? -6.782 -25.672 -23.119 1.00 47.62 105 CYS A C 1
ATOM 781 O O . CYS A 1 105 ? -7.454 -25.040 -23.934 1.00 47.62 105 CYS A O 1
ATOM 783 N N . SER A 1 106 ? -6.362 -26.919 -23.353 1.00 43.62 106 SER A N 1
ATOM 784 C CA . SER A 1 106 ? -6.563 -27.591 -24.637 1.00 43.62 106 SER A CA 1
ATOM 785 C C . SER A 1 106 ? -8.059 -27.783 -24.919 1.00 43.62 106 SER A C 1
ATOM 787 O O . SER A 1 106 ? -8.735 -28.479 -24.149 1.00 43.62 106 SER A O 1
ATOM 789 N N . PRO A 1 107 ? -8.608 -27.206 -26.007 1.00 48.47 107 PRO A N 1
ATOM 790 C CA . PRO A 1 107 ? -10.004 -27.401 -26.354 1.00 48.47 107 PRO A CA 1
ATOM 791 C C . PRO A 1 107 ? -10.202 -28.865 -26.746 1.00 48.47 107 PRO A C 1
ATOM 793 O O . PRO A 1 107 ? -9.785 -29.294 -27.825 1.00 48.47 107 PRO A O 1
ATOM 796 N N . ARG A 1 108 ? -10.844 -29.646 -25.865 1.00 43.91 108 ARG A N 1
ATOM 797 C CA . ARG A 1 108 ? -11.229 -31.033 -26.158 1.00 43.91 108 ARG A CA 1
ATOM 798 C C . ARG A 1 108 ? -12.043 -31.045 -27.449 1.00 43.91 108 ARG A C 1
ATOM 800 O O . ARG A 1 108 ? -13.200 -30.631 -27.460 1.00 43.91 108 ARG A O 1
ATOM 807 N N . ARG A 1 109 ? -11.433 -31.525 -28.535 1.00 46.16 109 ARG A N 1
ATOM 808 C CA . ARG A 1 109 ? -12.077 -31.668 -29.841 1.00 46.16 109 ARG A CA 1
ATOM 809 C C . ARG A 1 109 ? -13.125 -32.777 -29.747 1.00 46.16 109 ARG A C 1
ATOM 811 O O . ARG A 1 109 ? -12.822 -33.943 -29.981 1.00 46.16 109 ARG A O 1
ATOM 818 N N . VAL A 1 110 ? -14.346 -32.406 -29.365 1.00 50.72 110 VAL A N 1
ATOM 819 C CA . VAL A 1 110 ? -15.506 -33.302 -29.376 1.00 50.72 110 VAL A CA 1
ATOM 820 C C . VAL A 1 110 ? -15.920 -33.511 -30.829 1.00 50.72 110 VAL A C 1
ATOM 822 O O . VAL A 1 110 ? -16.747 -32.777 -31.366 1.00 50.72 110 VAL A O 1
ATOM 825 N N . SER A 1 111 ? -15.303 -34.497 -31.475 1.00 51.12 111 SER A N 1
ATOM 826 C CA . SER A 1 111 ? -15.798 -35.030 -32.740 1.00 51.12 111 SER A CA 1
ATOM 827 C C . SER A 1 111 ? -17.197 -35.613 -32.525 1.00 51.12 111 SER A C 1
ATOM 829 O O . SER A 1 111 ? -17.408 -36.391 -31.592 1.00 51.12 111 SER A O 1
ATOM 831 N N . ARG A 1 112 ? -18.132 -35.223 -33.390 1.00 51.09 112 ARG A N 1
ATOM 832 C CA . ARG A 1 112 ? -19.362 -35.966 -33.682 1.00 51.09 112 ARG A CA 1
ATOM 833 C C . ARG A 1 112 ? -19.191 -36.671 -35.022 1.00 51.09 112 ARG A C 1
ATOM 835 O O . ARG A 1 112 ? -18.382 -36.150 -35.824 1.00 51.09 112 ARG A O 1
#

Sequence (112 aa):
MPAPAIPAVWSAVVSLLLDAIEERRRSTALVGLFGSAKGLVLSALAGRLADRKTSVLVVTPTDEAAERLHADVAFFHRLQGFAPDDVLLFPDWGMLPYASGPGACSPRRVSR

Radius of gyration: 18.98 Å; chains: 1; bounding box: 31×50×58 Å

Foldseek 3Di:
DQQPDDPPVLLVVLVVVVVCVVVVHPDDDDDDCPALSLLLSVLSNLVVVVVVVDDDDDDDPDVVRQVRSLVSNLVNNVSNVHDSVSRDRDDDPPDDPPPPDPPPPDDPPPDD

Secondary structure (DSSP, 8-state):
----PPPHHHHHHHHHHHHHHHTT-S--------TTHHHHHHHHHHHHHHTTT-------SSHHHHHHHHHHHHHHHHHHT--GGGSPPPPP-SS-TT-SSTTS--------

pLDDT: mean 79.91, std 13.93, range [42.0, 94.38]